Protein AF-V4C6J8-F1 (afdb_monomer_lite)

Structure (mmCIF, N/CA/C/O backbone):
data_AF-V4C6J8-F1
#
_entry.id   AF-V4C6J8-F1
#
loop_
_atom_site.group_PDB
_atom_site.id
_atom_site.type_symbol
_atom_site.label_atom_id
_atom_site.label_alt_id
_atom_site.label_comp_id
_atom_site.label_asym_id
_atom_site.label_entity_id
_atom_site.label_seq_id
_atom_site.pdbx_PDB_ins_code
_atom_site.Cartn_x
_atom_site.Cartn_y
_atom_site.Cartn_z
_atom_site.occupancy
_atom_site.B_iso_or_equiv
_atom_site.auth_seq_id
_atom_site.auth_comp_id
_atom_site.auth_asym_id
_atom_site.auth_atom_id
_atom_site.pdbx_PDB_model_num
ATOM 1 N N . MET A 1 1 ? 33.360 22.881 -10.472 1.00 34.34 1 MET A N 1
ATOM 2 C CA . MET A 1 1 ? 32.371 21.912 -10.991 1.00 34.34 1 MET A CA 1
ATOM 3 C C . MET A 1 1 ? 31.878 21.085 -9.820 1.00 34.34 1 MET A C 1
ATOM 5 O O . MET A 1 1 ? 32.558 20.163 -9.395 1.00 34.34 1 MET A O 1
ATOM 9 N N . THR A 1 2 ? 30.767 21.497 -9.218 1.00 28.94 2 THR A N 1
ATOM 10 C CA . THR A 1 2 ? 30.221 20.868 -8.012 1.00 28.94 2 THR A CA 1
ATOM 11 C C . THR A 1 2 ? 29.446 19.625 -8.435 1.00 28.94 2 THR A C 1
ATOM 13 O O . THR A 1 2 ? 28.388 19.730 -9.051 1.00 28.94 2 THR A O 1
ATOM 16 N N . SER A 1 3 ? 30.017 18.449 -8.175 1.00 27.30 3 SER A N 1
ATOM 17 C CA . SER A 1 3 ? 29.339 17.168 -8.360 1.00 27.30 3 SER A CA 1
ATOM 18 C C . SER A 1 3 ? 28.210 17.079 -7.336 1.00 27.30 3 SER A C 1
ATOM 20 O O . SER A 1 3 ? 28.456 16.948 -6.138 1.00 27.30 3 SER A O 1
ATOM 22 N N . VAL A 1 4 ? 26.968 17.230 -7.798 1.00 26.66 4 VAL A N 1
ATOM 23 C CA . VAL A 1 4 ? 25.776 16.993 -6.984 1.00 26.66 4 VAL A CA 1
ATOM 24 C C . VAL A 1 4 ? 25.698 15.487 -6.762 1.00 26.66 4 VAL A C 1
ATOM 26 O O . VAL A 1 4 ? 25.313 14.735 -7.659 1.00 26.66 4 VAL A O 1
ATOM 29 N N . MET A 1 5 ? 26.110 15.045 -5.573 1.00 26.39 5 MET A N 1
ATOM 30 C CA . MET A 1 5 ? 25.845 13.697 -5.084 1.00 26.39 5 MET A CA 1
ATOM 31 C C . MET A 1 5 ? 24.334 13.464 -5.138 1.00 26.39 5 MET A C 1
ATOM 33 O O . MET A 1 5 ? 23.575 14.000 -4.331 1.00 26.39 5 MET A O 1
ATOM 37 N N . LYS A 1 6 ? 23.888 12.677 -6.121 1.00 29.69 6 LYS A N 1
ATOM 38 C CA . LYS A 1 6 ? 22.551 12.090 -6.121 1.00 29.69 6 LYS A CA 1
ATOM 39 C C . LYS A 1 6 ? 22.517 11.100 -4.963 1.00 29.69 6 LYS A C 1
ATOM 41 O O . LYS A 1 6 ? 22.936 9.955 -5.107 1.00 29.69 6 LYS A O 1
ATOM 46 N N . ASN A 1 7 ? 22.071 11.569 -3.801 1.00 29.50 7 ASN A N 1
ATOM 47 C CA . ASN A 1 7 ? 21.662 10.702 -2.708 1.00 29.50 7 ASN A CA 1
ATOM 48 C C . ASN A 1 7 ? 20.470 9.883 -3.210 1.00 29.50 7 ASN A C 1
ATOM 50 O O . ASN A 1 7 ? 19.325 10.315 -3.104 1.00 29.50 7 ASN A O 1
ATOM 54 N N . ASN A 1 8 ? 20.749 8.715 -3.788 1.00 33.50 8 ASN A N 1
ATOM 55 C CA . ASN A 1 8 ? 19.755 7.683 -4.045 1.00 33.50 8 ASN A CA 1
ATOM 56 C C . ASN A 1 8 ? 19.319 7.128 -2.685 1.00 33.50 8 ASN A C 1
ATOM 58 O O . ASN A 1 8 ? 19.786 6.079 -2.246 1.00 33.50 8 ASN A O 1
ATOM 62 N N . LYS A 1 9 ? 18.471 7.880 -1.976 1.00 38.00 9 LYS A N 1
ATOM 63 C CA . LYS A 1 9 ? 17.745 7.359 -0.823 1.00 38.00 9 LYS A CA 1
ATOM 64 C C . LYS A 1 9 ? 16.874 6.218 -1.343 1.00 38.00 9 LYS A C 1
ATOM 66 O O . LYS A 1 9 ? 16.092 6.403 -2.270 1.00 38.00 9 LYS A O 1
ATOM 71 N N . HIS A 1 10 ? 17.096 5.021 -0.820 1.00 42.75 10 HIS A N 1
ATOM 72 C CA . HIS A 1 10 ? 16.286 3.860 -1.151 1.00 42.75 10 HIS A CA 1
ATOM 73 C C . HIS A 1 10 ? 14.959 3.982 -0.402 1.00 42.75 10 HIS A C 1
ATOM 75 O O . HIS A 1 10 ? 14.951 3.917 0.822 1.00 42.75 10 HIS A O 1
ATOM 81 N N . TYR A 1 11 ? 13.874 4.204 -1.138 1.00 50.81 11 TYR A N 1
ATOM 82 C CA . TYR A 1 11 ? 12.516 4.247 -0.604 1.00 50.81 11 TYR A CA 1
ATOM 83 C C . TYR A 1 11 ? 11.952 2.825 -0.556 1.00 50.81 11 TYR A C 1
ATOM 85 O O . TYR A 1 11 ? 12.142 2.069 -1.513 1.00 50.81 11 TYR A O 1
ATOM 93 N N . ASN A 1 12 ? 11.253 2.478 0.525 1.00 57.06 12 ASN A N 1
ATOM 94 C CA . ASN A 1 12 ? 10.357 1.327 0.500 1.00 57.06 12 ASN A CA 1
ATOM 95 C C . ASN A 1 12 ? 9.065 1.763 -0.202 1.00 57.06 12 ASN A C 1
ATOM 97 O O . ASN A 1 12 ? 8.467 2.771 0.188 1.00 57.06 12 ASN A O 1
ATOM 101 N N . SER A 1 13 ? 8.674 1.054 -1.264 1.00 64.06 13 SER A N 1
ATOM 102 C CA . SER A 1 13 ? 7.505 1.414 -2.075 1.00 64.06 13 SER A CA 1
ATOM 103 C C . SER A 1 13 ? 6.423 0.340 -2.017 1.00 64.06 13 SER A C 1
ATOM 105 O O . SER A 1 13 ? 6.672 -0.819 -2.331 1.00 64.06 13 SER A O 1
ATOM 107 N N . LEU A 1 14 ? 5.210 0.710 -1.621 1.00 74.94 14 LEU A N 1
ATOM 108 C CA . LEU A 1 14 ? 4.079 -0.213 -1.527 1.00 74.94 14 LEU A CA 1
ATOM 109 C C . LEU A 1 14 ? 3.022 0.167 -2.550 1.00 74.94 14 LEU A C 1
ATOM 111 O O . LEU A 1 14 ? 2.578 1.302 -2.548 1.00 74.94 14 LEU A O 1
ATOM 115 N N . THR A 1 15 ? 2.596 -0.759 -3.400 1.00 76.25 15 THR A N 1
ATOM 116 C CA . THR A 1 15 ? 1.565 -0.521 -4.416 1.00 76.25 15 THR A CA 1
ATOM 117 C C . THR A 1 15 ? 0.322 -1.324 -4.059 1.00 76.25 15 THR A C 1
ATOM 119 O O . THR A 1 15 ? 0.340 -2.543 -4.194 1.00 76.25 15 THR A O 1
ATOM 122 N N . ALA A 1 16 ? -0.740 -0.678 -3.581 1.00 76.69 16 ALA A N 1
ATOM 123 C CA . ALA A 1 16 ? -1.996 -1.362 -3.259 1.00 76.69 16 ALA A CA 1
ATOM 124 C C . ALA A 1 16 ? -2.904 -1.384 -4.491 1.00 76.69 16 ALA A C 1
ATOM 126 O O . ALA A 1 16 ? -3.222 -0.324 -5.019 1.00 76.69 16 ALA A O 1
ATOM 127 N N . VAL A 1 17 ? -3.307 -2.566 -4.949 1.00 76.81 17 VAL A N 1
ATOM 128 C CA . VAL A 1 17 ? -4.059 -2.767 -6.196 1.00 76.81 17 VAL A CA 1
ATOM 129 C C . VAL A 1 17 ? -5.098 -3.872 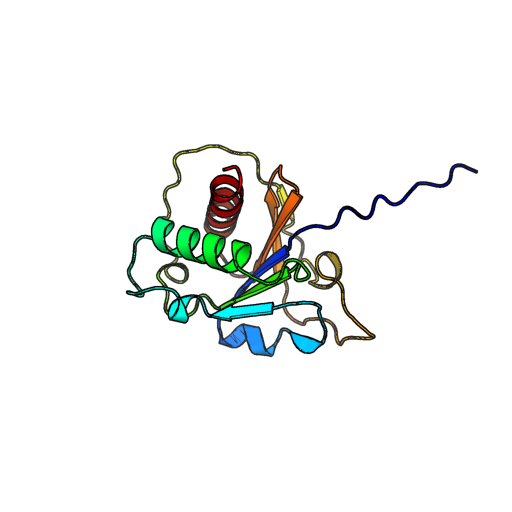-6.044 1.00 76.81 17 VAL A C 1
ATOM 131 O O . VAL A 1 17 ? -4.973 -4.744 -5.186 1.00 76.81 17 VAL A O 1
ATOM 134 N N . GLU A 1 18 ? -6.123 -3.848 -6.888 1.00 77.44 18 GLU A N 1
ATOM 135 C CA . GLU A 1 18 ? -7.060 -4.965 -7.021 1.00 77.44 18 GLU A CA 1
ATOM 136 C C . GLU A 1 18 ? -6.477 -6.052 -7.938 1.00 77.44 18 GLU A C 1
ATOM 138 O O . GLU A 1 18 ? -5.673 -5.761 -8.826 1.00 77.44 18 GLU A O 1
ATOM 143 N N . GLU A 1 19 ? -6.904 -7.306 -7.768 1.00 78.25 19 GLU A N 1
ATOM 144 C CA . GLU A 1 19 ? -6.412 -8.473 -8.519 1.00 78.25 19 GLU A CA 1
ATOM 145 C C . GLU A 1 19 ? -6.397 -8.254 -10.044 1.00 78.25 19 GLU A C 1
ATOM 147 O O . GLU A 1 19 ? -5.445 -8.632 -10.732 1.00 78.25 19 GLU A O 1
ATOM 152 N N . GLN A 1 20 ? -7.429 -7.594 -10.578 1.00 75.44 20 GLN A N 1
ATOM 153 C CA . GLN A 1 20 ? -7.561 -7.300 -12.008 1.00 75.44 20 GLN A CA 1
ATOM 154 C C . GLN A 1 20 ? -6.433 -6.407 -12.550 1.00 75.44 20 GLN A C 1
ATOM 156 O O . GLN A 1 20 ? -5.989 -6.596 -13.686 1.00 75.44 20 GLN A O 1
ATOM 161 N N . ASP A 1 21 ? -5.916 -5.501 -11.720 1.00 77.88 21 ASP A N 1
ATOM 162 C CA . ASP A 1 21 ? -4.869 -4.545 -12.079 1.00 77.88 21 ASP A CA 1
ATOM 163 C C . ASP A 1 21 ? -3.465 -5.133 -11.918 1.00 77.88 21 ASP A C 1
ATOM 165 O O . ASP A 1 21 ? -2.504 -4.651 -12.520 1.00 77.88 21 ASP A O 1
ATOM 169 N N . ILE A 1 22 ? -3.324 -6.227 -11.165 1.00 77.31 22 ILE A N 1
ATOM 170 C CA . ILE A 1 22 ? -2.029 -6.881 -10.938 1.00 77.31 22 ILE A CA 1
ATOM 171 C C . ILE A 1 22 ? -1.432 -7.394 -12.242 1.00 77.31 22 ILE A C 1
ATOM 173 O O . ILE A 1 22 ? -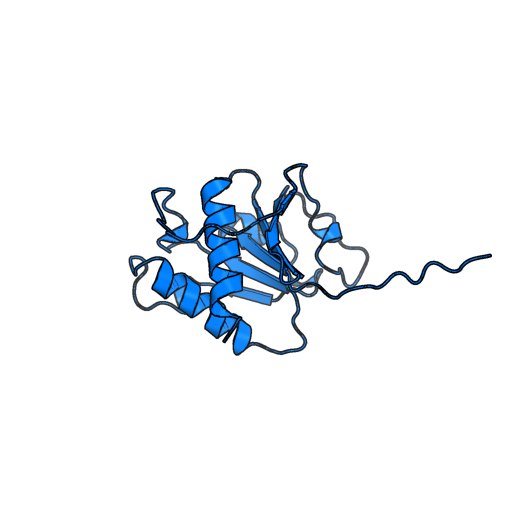0.226 -7.292 -12.444 1.00 77.31 22 ILE A O 1
ATOM 177 N N . ASN A 1 23 ? -2.264 -7.891 -13.157 1.00 76.56 23 ASN A N 1
ATOM 178 C CA . ASN A 1 23 ? -1.804 -8.383 -14.458 1.00 76.56 23 ASN A CA 1
ATOM 179 C C . ASN A 1 23 ? -1.234 -7.269 -15.352 1.00 76.56 23 ASN A C 1
ATOM 181 O O . ASN A 1 23 ? -0.505 -7.557 -16.302 1.00 76.56 23 ASN A O 1
ATOM 185 N N . LEU A 1 24 ? -1.549 -6.006 -15.051 1.00 76.38 24 LEU A N 1
ATOM 186 C CA . LEU A 1 24 ? -1.005 -4.836 -15.739 1.00 76.38 24 LEU A CA 1
ATOM 187 C C . LEU A 1 24 ? 0.356 -4.414 -15.164 1.00 76.38 24 LEU A C 1
ATOM 189 O O . LEU A 1 24 ? 1.093 -3.668 -15.811 1.00 76.38 24 LEU A O 1
ATOM 193 N N . ILE A 1 25 ? 0.719 -4.921 -13.981 1.00 77.38 25 ILE A N 1
ATOM 194 C CA . ILE A 1 25 ? 2.018 -4.711 -13.346 1.00 77.38 25 ILE A CA 1
ATOM 195 C C . ILE A 1 25 ? 2.899 -5.927 -13.624 1.00 77.38 25 ILE A C 1
ATOM 197 O O . ILE A 1 25 ? 2.659 -7.035 -13.149 1.00 77.38 25 ILE A O 1
ATOM 201 N N . ASN A 1 26 ? 3.987 -5.730 -14.363 1.00 75.69 26 ASN A N 1
ATOM 202 C CA . ASN A 1 26 ? 4.926 -6.813 -14.629 1.00 75.69 26 ASN A CA 1
ATOM 203 C C . ASN A 1 26 ? 5.833 -7.065 -13.410 1.00 75.69 26 ASN A C 1
ATOM 205 O O . ASN A 1 26 ? 6.964 -6.591 -13.354 1.00 75.69 26 ASN A O 1
ATOM 209 N N . ILE A 1 27 ? 5.342 -7.815 -12.422 1.00 77.75 27 ILE A N 1
ATOM 210 C CA . ILE A 1 27 ? 6.036 -8.032 -11.140 1.00 77.75 27 ILE A CA 1
ATOM 211 C C . ILE A 1 27 ? 7.451 -8.594 -11.321 1.00 77.75 27 ILE A C 1
ATOM 213 O O . ILE A 1 27 ? 8.334 -8.186 -10.592 1.00 77.75 27 ILE A O 1
ATOM 217 N N . GLY A 1 28 ? 7.715 -9.463 -12.304 1.00 70.19 28 GLY A N 1
ATOM 218 C CA . GLY A 1 28 ? 9.069 -10.000 -12.533 1.00 70.19 28 GLY A CA 1
ATOM 219 C C . GLY A 1 28 ? 10.048 -9.007 -13.180 1.00 70.19 28 GLY A C 1
ATOM 220 O O . GLY A 1 28 ? 11.260 -9.212 -13.168 1.00 70.19 28 GLY A O 1
ATOM 221 N N . SER A 1 29 ? 9.521 -7.937 -13.772 1.00 72.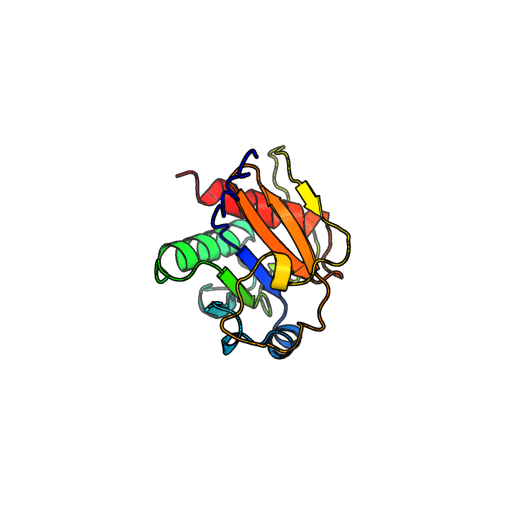88 29 SER A N 1
ATOM 222 C CA . SER A 1 29 ? 10.283 -6.882 -14.445 1.00 72.88 29 SER A CA 1
ATOM 223 C C . SER A 1 29 ? 10.734 -5.776 -13.491 1.00 72.88 29 SER A C 1
ATOM 225 O O . SER A 1 29 ? 11.800 -5.182 -13.670 1.00 72.88 29 SER A O 1
ATOM 227 N N . TYR A 1 30 ? 9.942 -5.520 -12.458 1.00 70.31 30 TYR A N 1
ATOM 228 C CA . TYR A 1 30 ? 10.282 -4.621 -11.364 1.00 70.31 30 TYR A CA 1
ATOM 229 C C . TYR A 1 30 ? 10.787 -5.471 -10.191 1.00 70.31 30 TYR A C 1
ATOM 231 O O . TYR A 1 30 ? 10.397 -6.618 -10.063 1.00 70.31 30 TYR A O 1
ATOM 239 N N . TYR A 1 31 ? 11.680 -4.983 -9.332 1.00 78.06 31 TYR A N 1
ATOM 240 C CA . TYR A 1 31 ? 12.100 -5.760 -8.149 1.00 78.06 31 TYR A CA 1
ATOM 241 C C . TYR A 1 31 ? 11.005 -5.743 -7.065 1.00 78.06 31 TYR A C 1
ATOM 243 O O . TYR A 1 31 ? 11.206 -5.201 -5.977 1.00 78.06 31 TYR A O 1
ATOM 251 N N . LEU A 1 32 ? 9.829 -6.269 -7.415 1.00 82.50 32 LEU A N 1
ATOM 252 C CA . LEU A 1 32 ? 8.603 -6.284 -6.631 1.00 82.50 32 LEU A CA 1
ATOM 253 C C . LEU A 1 32 ? 8.328 -7.688 -6.104 1.00 82.50 32 LEU A C 1
ATOM 255 O O . LEU A 1 32 ? 8.544 -8.673 -6.807 1.00 82.50 32 LEU A O 1
ATOM 259 N N . ASP A 1 33 ? 7.782 -7.755 -4.896 1.00 87.50 33 ASP A N 1
ATOM 260 C CA . ASP A 1 33 ? 7.155 -8.969 -4.377 1.00 87.50 33 ASP A CA 1
ATOM 261 C C . ASP A 1 33 ? 5.630 -8.810 -4.322 1.00 87.50 33 ASP A C 1
ATOM 263 O O . ASP A 1 33 ? 5.122 -7.697 -4.157 1.00 87.50 33 ASP A O 1
ATOM 267 N N . LYS A 1 34 ? 4.888 -9.909 -4.496 1.00 89.31 34 LYS A N 1
ATOM 268 C CA . LYS A 1 34 ? 3.418 -9.905 -4.482 1.00 89.31 34 LYS A CA 1
ATOM 269 C C . LYS A 1 34 ? 2.913 -10.384 -3.126 1.00 89.31 34 LYS A C 1
ATOM 271 O O . LYS A 1 34 ? 3.203 -11.504 -2.723 1.00 89.31 34 LYS A O 1
ATOM 276 N N . ILE A 1 35 ? 2.064 -9.589 -2.483 1.00 90.69 35 ILE A N 1
ATOM 277 C CA . ILE A 1 35 ? 1.338 -9.977 -1.271 1.00 90.69 35 ILE A CA 1
ATOM 278 C C . ILE A 1 35 ? -0.142 -10.102 -1.615 1.00 90.69 35 ILE A C 1
ATOM 280 O O . ILE A 1 35 ? -0.756 -9.128 -2.041 1.00 90.69 35 ILE A O 1
ATOM 284 N N . VAL A 1 36 ? -0.725 -11.282 -1.402 1.00 91.25 36 VAL A N 1
ATOM 285 C CA . VAL A 1 36 ? -2.181 -11.472 -1.460 1.00 91.25 36 VAL A CA 1
ATOM 286 C C . VAL A 1 36 ? -2.733 -11.326 -0.053 1.00 91.25 36 VAL A C 1
ATOM 288 O O . VAL A 1 36 ? -2.653 -12.249 0.751 1.00 91.25 36 VAL A O 1
ATOM 291 N N . LEU A 1 37 ? -3.257 -10.145 0.286 1.00 88.62 37 LEU A N 1
ATOM 292 C CA . LEU A 1 37 ? -3.559 -9.815 1.682 1.00 88.62 37 LEU A CA 1
ATOM 293 C C . LEU A 1 37 ? -4.631 -10.729 2.290 1.00 88.62 37 LEU A C 1
ATOM 295 O O . LEU A 1 37 ? -4.560 -11.067 3.472 1.00 88.62 37 LEU A O 1
ATOM 299 N N . LYS A 1 38 ? -5.578 -11.181 1.464 1.00 91.75 38 LYS A N 1
ATOM 300 C CA . LYS A 1 38 ? -6.623 -12.133 1.847 1.00 91.75 38 LYS A CA 1
ATOM 301 C C . LYS A 1 38 ? -6.066 -13.449 2.406 1.00 91.75 38 LYS A C 1
ATOM 303 O O . LYS A 1 38 ? -6.672 -14.015 3.309 1.00 91.75 38 LYS A O 1
ATOM 308 N N . ASP A 1 39 ? -4.905 -13.899 1.935 1.00 93.50 39 ASP A N 1
ATOM 309 C CA . ASP A 1 39 ? -4.289 -15.160 2.373 1.00 93.50 39 ASP A CA 1
ATOM 310 C C . ASP A 1 39 ? -3.642 -15.051 3.767 1.00 93.50 39 ASP A C 1
ATOM 312 O O . ASP A 1 39 ? -3.252 -16.055 4.366 1.00 93.50 39 ASP A O 1
ATOM 316 N N . HIS A 1 40 ? -3.529 -13.831 4.302 1.00 91.94 40 HIS A N 1
ATOM 317 C CA . HIS A 1 40 ? -2.878 -13.549 5.581 1.00 91.94 40 HIS A CA 1
ATOM 318 C C . HIS A 1 40 ? -3.846 -13.137 6.697 1.00 91.94 40 HIS A C 1
ATOM 320 O O . HIS A 1 40 ? -3.428 -13.048 7.856 1.00 91.94 40 HIS A O 1
ATOM 326 N N . ILE A 1 41 ? -5.118 -12.905 6.375 1.00 91.56 41 ILE A N 1
ATOM 327 C CA . ILE A 1 41 ? -6.175 -12.535 7.326 1.00 91.56 41 ILE A CA 1
ATOM 328 C C . ILE A 1 41 ? -7.114 -13.724 7.565 1.00 91.56 41 ILE A C 1
ATOM 330 O O . ILE A 1 41 ? -7.248 -14.596 6.711 1.00 91.56 41 ILE A O 1
ATOM 334 N N . GLN A 1 42 ? -7.740 -13.800 8.743 1.00 88.81 42 GLN A N 1
ATOM 335 C CA . GLN A 1 42 ? -8.636 -14.918 9.073 1.00 88.81 42 GLN A CA 1
ATOM 336 C C . GLN A 1 42 ? -10.050 -14.672 8.549 1.00 88.81 42 GLN A C 1
ATOM 338 O O . GLN A 1 42 ? -10.729 -15.612 8.139 1.00 88.81 42 GLN A O 1
ATOM 343 N N . ASP A 1 43 ? -10.478 -13.412 8.564 1.00 88.50 43 ASP A N 1
ATOM 344 C CA . ASP A 1 43 ? -11.771 -12.969 8.060 1.00 88.50 43 ASP A CA 1
ATOM 345 C C . ASP A 1 43 ? -11.598 -11.711 7.185 1.00 88.50 43 ASP A C 1
ATOM 347 O O . ASP A 1 43 ? -10.874 -10.774 7.523 1.00 88.50 43 ASP A O 1
ATOM 351 N N . ALA A 1 44 ? -12.263 -11.703 6.028 1.00 85.81 44 ALA A N 1
ATOM 352 C CA . ALA A 1 44 ? -12.266 -10.594 5.076 1.00 85.81 44 ALA A CA 1
ATOM 353 C C . ALA A 1 44 ? -12.873 -9.309 5.662 1.00 85.81 44 ALA A C 1
ATOM 355 O O . ALA A 1 44 ? -12.555 -8.215 5.196 1.00 85.81 44 ALA A O 1
ATOM 356 N N . GLN A 1 45 ? -13.730 -9.456 6.675 1.00 84.50 45 GLN A N 1
ATOM 357 C CA . GLN A 1 45 ? -14.448 -8.379 7.355 1.00 84.50 45 GLN A CA 1
ATOM 358 C C . GLN A 1 45 ? -13.800 -7.995 8.698 1.00 84.50 45 GLN A C 1
ATOM 360 O O . GLN A 1 45 ? -14.418 -7.337 9.537 1.00 84.50 45 GLN 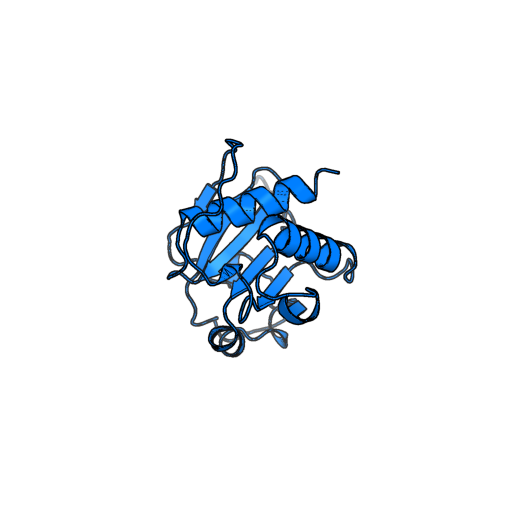A O 1
ATOM 365 N N . GLU A 1 46 ? -12.544 -8.397 8.930 1.00 86.44 46 GLU A N 1
ATOM 366 C CA . GLU A 1 46 ? -11.780 -7.921 10.083 1.00 86.44 46 GLU A CA 1
ATOM 367 C C . GLU A 1 46 ? -11.670 -6.387 10.100 1.00 86.44 46 GLU A C 1
ATOM 369 O O . GLU A 1 46 ? -11.641 -5.752 9.042 1.00 86.44 46 GLU A O 1
ATOM 374 N N . PRO A 1 47 ? -11.536 -5.761 11.286 1.00 86.69 47 PRO A N 1
ATOM 375 C CA . PRO A 1 47 ? -11.299 -4.326 11.373 1.00 86.69 47 PRO A CA 1
ATOM 376 C C . PRO A 1 47 ? -10.089 -3.912 10.532 1.00 86.69 47 PRO A C 1
ATOM 378 O O . PRO A 1 47 ? -9.033 -4.543 10.615 1.00 86.69 47 PRO A O 1
ATOM 381 N N . VAL A 1 48 ? -10.218 -2.815 9.781 1.00 84.44 48 VAL A N 1
ATOM 382 C CA . VAL A 1 48 ? -9.176 -2.319 8.864 1.00 84.44 48 VAL A CA 1
ATOM 383 C C . VAL A 1 48 ? -7.813 -2.188 9.551 1.00 84.44 48 VAL A C 1
ATOM 385 O O . VAL A 1 48 ? -6.796 -2.595 8.997 1.00 84.44 48 VAL A O 1
ATOM 388 N N . GLU A 1 49 ? -7.781 -1.718 10.798 1.00 84.06 49 GLU A N 1
ATOM 389 C CA . GLU A 1 49 ? -6.552 -1.653 11.599 1.00 84.06 49 GLU A CA 1
ATOM 390 C C . GLU A 1 49 ? -5.850 -3.007 11.752 1.00 84.06 49 GLU A C 1
ATOM 392 O O . GLU A 1 49 ? -4.624 -3.094 11.701 1.00 84.06 49 GLU A O 1
ATOM 397 N N . LYS A 1 50 ? -6.617 -4.079 11.965 1.00 87.00 50 LYS A N 1
ATOM 398 C CA . LYS A 1 50 ? -6.086 -5.433 12.143 1.00 87.00 50 LYS A CA 1
ATOM 399 C C . LYS A 1 50 ? -5.562 -5.989 10.819 1.00 87.00 50 LYS A C 1
ATOM 401 O O . LYS A 1 50 ? -4.499 -6.616 10.800 1.00 87.00 50 LYS A O 1
ATOM 406 N N . VAL A 1 51 ? -6.254 -5.688 9.721 1.00 89.19 51 VAL A N 1
ATOM 407 C CA . VAL A 1 51 ? -5.831 -6.031 8.357 1.00 89.19 51 VAL A CA 1
ATOM 408 C C . VAL A 1 51 ? -4.524 -5.317 8.000 1.00 89.19 51 VAL A C 1
ATOM 410 O O . VAL A 1 51 ? -3.557 -5.959 7.595 1.00 89.19 51 VAL A O 1
ATOM 413 N N . LEU A 1 52 ? -4.431 -4.008 8.243 1.00 87.38 52 LEU A N 1
ATOM 414 C CA . LEU A 1 52 ? -3.222 -3.231 7.966 1.00 87.38 52 LEU A CA 1
ATOM 415 C C . LEU A 1 52 ? -2.048 -3.601 8.891 1.00 87.38 52 LEU A C 1
ATOM 417 O O . LEU A 1 52 ? -0.908 -3.656 8.433 1.00 87.38 52 LEU A O 1
ATOM 421 N N . LYS A 1 53 ? -2.294 -3.939 10.167 1.00 88.31 53 LYS A N 1
ATOM 422 C CA . LYS A 1 53 ? -1.253 -4.492 11.062 1.00 88.31 53 LYS A CA 1
ATOM 423 C C . LYS A 1 53 ? -0.716 -5.819 10.549 1.00 88.31 53 LYS A C 1
ATOM 425 O O . LYS A 1 53 ? 0.484 -6.074 10.613 1.00 88.31 53 LYS A O 1
ATOM 430 N N . THR A 1 54 ? -1.607 -6.662 10.035 1.00 90.94 54 THR A N 1
ATOM 431 C CA . THR A 1 54 ? -1.223 -7.924 9.403 1.00 90.94 54 THR A CA 1
ATOM 432 C C . THR A 1 54 ? -0.344 -7.667 8.185 1.00 90.94 54 THR A C 1
ATOM 434 O O . THR A 1 54 ? 0.712 -8.285 8.081 1.00 90.94 54 THR A O 1
ATOM 437 N N . LEU A 1 55 ? -0.717 -6.712 7.327 1.00 89.75 55 LEU A N 1
ATOM 438 C CA . LEU A 1 55 ? 0.093 -6.307 6.178 1.00 89.75 55 LEU A CA 1
ATOM 439 C C . LEU A 1 55 ? 1.487 -5.814 6.595 1.00 89.75 55 LEU A C 1
ATOM 441 O O . LEU A 1 55 ? 2.479 -6.274 6.033 1.00 89.75 55 LEU A O 1
ATOM 445 N N . CYS A 1 56 ? 1.577 -4.932 7.598 1.00 87.31 56 CYS A N 1
ATOM 446 C CA . CYS A 1 56 ? 2.863 -4.457 8.123 1.00 87.31 56 CYS A CA 1
ATOM 447 C C . CYS A 1 56 ? 3.741 -5.633 8.552 1.00 87.31 56 CYS A C 1
ATOM 449 O O . CYS A 1 56 ? 4.846 -5.788 8.044 1.00 87.31 56 CYS A O 1
ATOM 451 N N . ARG A 1 57 ? 3.191 -6.532 9.377 1.00 89.56 57 ARG A N 1
ATOM 452 C CA . ARG A 1 57 ? 3.902 -7.718 9.861 1.00 89.56 57 ARG A CA 1
ATOM 453 C C . ARG A 1 57 ? 4.384 -8.623 8.727 1.00 89.56 57 ARG A C 1
ATOM 455 O O . ARG A 1 57 ? 5.487 -9.149 8.817 1.00 89.56 57 ARG A O 1
ATOM 462 N N . VAL A 1 58 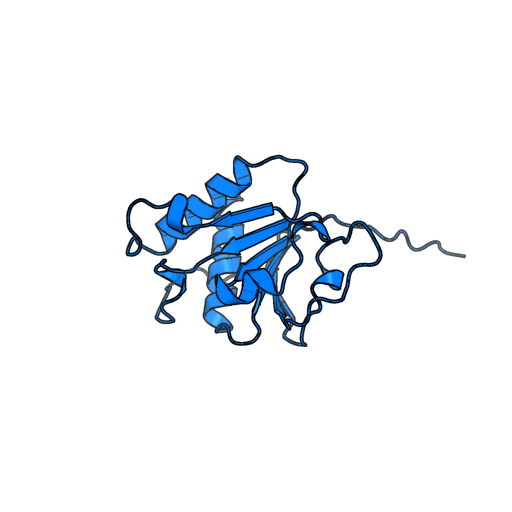? 3.571 -8.835 7.689 1.00 90.31 58 VAL A N 1
ATOM 463 C CA . VAL A 1 58 ? 3.963 -9.646 6.523 1.00 90.31 58 VAL A CA 1
ATOM 464 C C . VAL A 1 58 ? 5.165 -9.020 5.820 1.00 90.31 58 VAL A C 1
ATOM 466 O O . VAL A 1 58 ? 6.111 -9.731 5.495 1.00 90.31 58 VAL A O 1
ATOM 469 N N . ILE A 1 59 ? 5.166 -7.698 5.638 1.00 87.38 59 ILE A N 1
ATOM 470 C CA . ILE A 1 59 ? 6.291 -6.999 5.011 1.00 87.38 59 ILE A CA 1
ATOM 471 C C . ILE A 1 59 ? 7.535 -7.048 5.904 1.00 87.38 59 ILE A C 1
ATOM 473 O O . ILE A 1 59 ? 8.619 -7.341 5.409 1.00 87.38 59 ILE A O 1
ATOM 477 N N . ASP A 1 60 ? 7.397 -6.845 7.212 1.00 85.88 60 ASP A N 1
ATOM 478 C CA . ASP A 1 60 ? 8.535 -6.867 8.141 1.00 85.88 60 ASP A CA 1
ATOM 479 C C . ASP A 1 60 ? 9.174 -8.263 8.260 1.00 85.88 60 ASP A C 1
ATOM 481 O O . ASP A 1 60 ? 10.364 -8.390 8.542 1.00 85.88 60 ASP A O 1
ATOM 485 N N . GLN A 1 61 ? 8.393 -9.322 8.028 1.00 86.81 61 GLN A N 1
ATOM 486 C CA . GLN A 1 61 ? 8.857 -10.715 8.014 1.00 86.81 61 GLN A CA 1
ATOM 487 C C . GLN A 1 61 ? 9.349 -11.187 6.641 1.00 86.81 61 GLN A C 1
ATOM 489 O O . GLN A 1 61 ? 9.856 -12.306 6.521 1.00 86.81 61 GLN A O 1
ATOM 494 N N . SER A 1 62 ? 9.180 -10.370 5.603 1.00 86.62 62 SER A N 1
ATOM 495 C CA . SER A 1 62 ? 9.594 -10.713 4.246 1.00 86.62 62 SER A CA 1
ATOM 496 C C . SER A 1 62 ? 11.111 -10.567 4.054 1.00 86.62 62 SER A C 1
ATOM 498 O O . SER A 1 62 ? 11.860 -10.198 4.962 1.00 86.62 62 SER A O 1
ATOM 500 N N . ASN A 1 63 ? 11.604 -10.919 2.865 1.00 80.44 63 ASN A N 1
ATOM 501 C CA . ASN A 1 63 ? 13.033 -10.881 2.578 1.00 80.44 63 ASN A CA 1
ATOM 502 C C . ASN A 1 63 ? 13.568 -9.426 2.607 1.00 80.44 63 ASN A C 1
ATOM 504 O O . ASN A 1 63 ? 13.129 -8.620 1.787 1.00 80.44 63 ASN A O 1
ATOM 508 N N . PRO A 1 64 ? 14.586 -9.095 3.434 1.00 79.56 64 PRO A N 1
ATOM 509 C CA . PRO A 1 64 ? 15.142 -7.740 3.540 1.00 79.56 64 PRO A CA 1
ATOM 510 C C . PRO A 1 64 ? 15.710 -7.160 2.236 1.00 79.56 64 PRO A C 1
ATOM 512 O O . PRO A 1 64 ? 15.944 -5.955 2.141 1.00 79.56 64 PRO A O 1
ATOM 515 N N . SER A 1 65 ? 15.989 -7.998 1.229 1.00 77.75 65 SER A N 1
ATOM 516 C CA . SER A 1 65 ? 16.417 -7.522 -0.091 1.00 77.75 65 SER A CA 1
ATOM 517 C C . SER A 1 65 ? 15.274 -6.932 -0.922 1.00 77.75 65 SER A C 1
ATOM 519 O O . SER A 1 65 ? 15.547 -6.226 -1.895 1.00 77.75 65 SER A O 1
ATOM 521 N N . ILE A 1 66 ? 14.018 -7.228 -0.575 1.00 80.12 66 ILE A N 1
ATOM 522 C CA . ILE A 1 66 ? 12.831 -6.698 -1.243 1.00 80.12 66 ILE A CA 1
ATOM 523 C C . ILE A 1 66 ? 12.524 -5.313 -0.680 1.00 80.12 66 ILE A C 1
ATOM 525 O O . ILE A 1 66 ? 12.334 -5.121 0.518 1.00 80.12 66 ILE A O 1
ATOM 529 N N . LYS A 1 67 ? 12.480 -4.329 -1.577 1.00 79.25 67 LYS A N 1
ATOM 530 C CA . LYS A 1 67 ? 12.236 -2.921 -1.232 1.00 79.25 67 LYS A CA 1
ATOM 531 C C . LYS A 1 67 ? 10.893 -2.415 -1.730 1.00 79.25 67 LYS A C 1
ATOM 533 O O . LYS A 1 67 ? 10.530 -1.277 -1.449 1.00 79.25 67 LYS A O 1
ATOM 538 N N . ALA A 1 68 ? 10.168 -3.218 -2.501 1.00 84.12 68 ALA A N 1
ATOM 539 C CA . ALA A 1 68 ? 8.883 -2.805 -3.012 1.00 84.12 68 ALA A CA 1
ATOM 540 C C . ALA A 1 68 ? 7.909 -3.977 -3.148 1.00 84.12 68 ALA A C 1
ATOM 542 O O . ALA A 1 68 ? 8.306 -5.095 -3.472 1.00 84.12 68 ALA A O 1
ATOM 543 N N . TYR A 1 69 ? 6.635 -3.698 -2.884 1.00 87.19 69 TYR A N 1
ATOM 544 C CA . TYR A 1 69 ? 5.578 -4.702 -2.787 1.00 87.19 69 TYR A CA 1
ATOM 545 C C . TYR A 1 69 ? 4.380 -4.287 -3.629 1.00 87.19 69 TYR A C 1
ATOM 547 O O . TYR A 1 69 ? 4.017 -3.112 -3.659 1.00 87.19 69 TYR A O 1
ATOM 555 N N . VAL A 1 70 ? 3.743 -5.257 -4.274 1.00 87.75 70 VAL A N 1
ATOM 556 C CA . VAL A 1 70 ? 2.409 -5.130 -4.862 1.00 87.75 70 VAL A CA 1
ATOM 557 C C . VAL A 1 70 ? 1.452 -5.898 -3.967 1.00 87.75 70 VAL A C 1
ATOM 559 O O . VAL A 1 70 ? 1.621 -7.098 -3.765 1.00 87.75 70 VAL A O 1
ATOM 562 N N . VAL A 1 71 ? 0.469 -5.206 -3.410 1.00 88.00 71 VAL A N 1
ATOM 563 C CA . VAL A 1 71 ? -0.483 -5.762 -2.456 1.00 88.00 71 VAL A CA 1
ATOM 564 C C . VAL A 1 71 ? -1.829 -5.897 -3.142 1.00 88.00 71 VAL A C 1
ATOM 566 O O . VAL A 1 71 ? -2.448 -4.894 -3.484 1.00 88.00 71 VAL A O 1
ATOM 569 N N . ASP A 1 72 ? -2.266 -7.137 -3.317 1.00 88.38 72 ASP A N 1
ATOM 570 C CA . ASP A 1 72 ? -3.624 -7.474 -3.715 1.00 88.38 72 ASP A CA 1
ATOM 571 C C . ASP A 1 72 ? -4.557 -7.292 -2.517 1.00 88.38 72 ASP A C 1
ATOM 573 O O . ASP A 1 72 ? -4.436 -8.000 -1.507 1.00 88.38 72 ASP A O 1
ATOM 577 N N . VAL A 1 73 ? -5.465 -6.324 -2.615 1.00 86.81 73 VAL A N 1
ATOM 578 C CA . VAL A 1 73 ? -6.457 -6.039 -1.569 1.00 86.81 73 VAL A CA 1
ATOM 579 C C . VAL A 1 73 ? -7.823 -6.664 -1.859 1.00 86.81 73 VAL A C 1
ATOM 581 O O . VAL A 1 73 ? -8.745 -6.502 -1.054 1.00 86.81 73 VAL A O 1
ATOM 584 N N . THR A 1 74 ? -7.978 -7.389 -2.971 1.00 86.69 74 THR A N 1
ATOM 585 C CA . THR A 1 74 ? -9.259 -7.971 -3.377 1.00 86.69 74 THR A CA 1
ATOM 586 C C . THR A 1 74 ? -9.787 -8.949 -2.327 1.00 86.69 74 THR A C 1
ATOM 588 O O . THR A 1 74 ? -9.084 -9.814 -1.804 1.00 86.69 74 THR A O 1
ATOM 591 N N . GLY A 1 75 ? -11.077 -8.815 -2.007 1.00 85.25 75 GLY A N 1
ATOM 592 C CA . GLY A 1 75 ? -11.731 -9.649 -1.000 1.00 85.25 75 GLY A CA 1
ATOM 593 C C . GLY A 1 75 ? -11.334 -9.316 0.440 1.00 85.25 75 GLY A C 1
ATOM 594 O O . GLY A 1 75 ? -11.435 -10.190 1.296 1.00 85.25 75 GLY A O 1
ATOM 595 N N . THR A 1 76 ? -10.895 -8.083 0.698 1.00 87.75 76 THR A N 1
ATOM 596 C CA . THR A 1 76 ? -10.685 -7.533 2.045 1.00 87.75 76 THR A CA 1
ATOM 597 C C . THR A 1 76 ? -11.579 -6.311 2.269 1.00 87.75 76 THR A C 1
ATOM 599 O O . THR A 1 76 ? -12.041 -5.684 1.313 1.00 87.75 76 THR A O 1
ATOM 602 N N . CYS A 1 77 ? -11.767 -5.918 3.528 1.00 85.25 77 CYS A N 1
ATOM 603 C CA . CYS A 1 77 ? -12.482 -4.697 3.905 1.00 85.25 77 CYS A CA 1
ATOM 604 C C . CYS A 1 77 ? -11.843 -3.395 3.376 1.00 85.25 77 CYS A C 1
ATOM 606 O O . CYS A 1 77 ? -12.463 -2.342 3.455 1.00 85.25 77 CYS A O 1
ATOM 608 N N . LEU A 1 78 ? -10.630 -3.443 2.804 1.00 81.12 78 LEU A N 1
ATOM 609 C CA . LEU A 1 78 ? -9.964 -2.275 2.212 1.00 81.12 78 LEU A CA 1
ATOM 610 C C . LEU A 1 78 ? -10.569 -1.839 0.867 1.00 81.12 78 LEU A C 1
ATOM 612 O O . LEU A 1 78 ? -10.296 -0.728 0.415 1.00 81.12 78 LEU A O 1
ATOM 616 N N . VAL A 1 79 ? -11.365 -2.702 0.226 1.00 74.88 79 VAL A N 1
ATOM 617 C CA . VAL A 1 79 ? -12.065 -2.396 -1.037 1.00 74.88 79 VAL A CA 1
ATOM 618 C C . VAL A 1 79 ? -13.321 -1.554 -0.780 1.00 74.88 79 VAL A C 1
ATOM 620 O O . VAL A 1 79 ? -13.760 -0.784 -1.639 1.00 74.88 79 VAL A O 1
ATOM 623 N N . GLU A 1 80 ? -13.903 -1.670 0.415 1.00 66.25 80 GLU A N 1
ATOM 624 C CA . GLU A 1 80 ? -15.097 -0.927 0.802 1.00 66.25 80 GLU A CA 1
ATOM 625 C C . GLU A 1 80 ? -14.708 0.517 1.162 1.00 66.25 80 GLU A C 1
ATOM 627 O O . GLU A 1 80 ? -13.925 0.785 2.072 1.00 66.25 80 GLU A O 1
ATOM 632 N N . LYS A 1 81 ? -15.224 1.473 0.381 1.00 59.44 81 LYS A N 1
ATOM 633 C CA . LYS A 1 81 ? -14.752 2.870 0.298 1.00 59.44 81 LYS A CA 1
ATOM 634 C C . LYS A 1 81 ? -15.089 3.738 1.517 1.00 59.44 81 LYS A C 1
ATOM 636 O O . LYS A 1 81 ? -14.829 4.943 1.490 1.00 59.44 81 LYS A O 1
ATOM 641 N N . ASP A 1 82 ? -15.631 3.151 2.577 1.00 54.00 82 ASP A N 1
ATOM 642 C CA . ASP A 1 82 ? -16.352 3.888 3.601 1.00 54.00 82 ASP A CA 1
ATOM 643 C C . ASP A 1 82 ? -15.666 3.807 4.973 1.00 54.00 82 ASP A C 1
ATOM 645 O O . ASP A 1 82 ? -15.715 2.819 5.695 1.00 54.00 82 ASP A O 1
ATOM 649 N N . ASN A 1 83 ? -15.074 4.947 5.339 1.00 54.91 83 ASN A N 1
ATOM 650 C CA . ASN A 1 83 ? -14.790 5.385 6.707 1.00 54.91 83 ASN A CA 1
ATOM 651 C C . ASN A 1 83 ? -13.828 4.535 7.541 1.00 54.91 83 ASN A C 1
ATOM 653 O O . ASN A 1 83 ? -14.150 4.079 8.634 1.00 54.91 83 ASN A O 1
ATOM 657 N N . ILE A 1 84 ? -12.567 4.492 7.117 1.00 63.81 84 ILE A N 1
ATOM 658 C CA . ILE A 1 84 ? -11.482 4.353 8.091 1.00 63.81 84 ILE A CA 1
ATOM 659 C C . ILE A 1 84 ? -11.388 5.669 8.874 1.00 63.81 84 ILE A C 1
ATOM 661 O O . ILE A 1 84 ? -11.185 6.713 8.255 1.00 63.81 84 ILE A O 1
ATOM 665 N N . ASP A 1 85 ? -11.538 5.669 10.194 1.00 60.78 85 ASP A N 1
ATOM 666 C CA . ASP A 1 85 ? -11.344 6.874 11.008 1.00 60.78 85 ASP A CA 1
ATOM 667 C C . ASP A 1 85 ? -10.042 6.759 11.802 1.00 60.78 85 ASP A C 1
ATOM 669 O O . ASP A 1 85 ? -9.932 5.968 12.735 1.00 60.78 85 ASP A O 1
ATOM 673 N N . PHE A 1 86 ? -9.033 7.533 11.401 1.00 63.62 86 PHE A N 1
ATOM 674 C CA . PHE A 1 86 ? -7.778 7.645 12.135 1.00 63.62 86 PHE A CA 1
ATOM 675 C C . PHE A 1 86 ? -7.716 9.030 12.766 1.00 63.62 86 PHE A C 1
ATOM 677 O O . PHE A 1 86 ? -7.598 10.043 12.079 1.00 63.62 86 PHE A O 1
ATOM 684 N N . ALA A 1 87 ? -7.775 9.073 14.096 1.00 51.56 87 ALA A N 1
ATOM 685 C CA . ALA A 1 87 ? -7.871 10.312 14.867 1.00 51.56 87 ALA A CA 1
ATOM 686 C C . ALA A 1 87 ? -6.597 11.188 14.832 1.00 51.56 87 ALA A C 1
ATOM 688 O O . ALA A 1 87 ? -6.584 12.288 15.393 1.00 51.56 87 ALA A O 1
ATOM 689 N N . LYS A 1 88 ? -5.507 10.731 14.202 1.00 58.53 88 LYS A N 1
ATOM 690 C CA . LYS A 1 88 ? -4.191 11.363 14.313 1.00 58.53 88 LYS A CA 1
ATOM 691 C C . LYS A 1 88 ? -3.831 12.160 13.059 1.00 58.53 88 LYS A C 1
ATOM 693 O O . LYS A 1 88 ? -3.757 11.644 11.949 1.00 58.53 88 LYS A O 1
ATOM 698 N N . LYS A 1 89 ? -3.608 13.462 13.253 1.00 55.03 89 LYS A N 1
ATOM 699 C CA . LYS A 1 89 ? -3.166 14.382 12.199 1.00 55.03 89 LYS A CA 1
ATOM 700 C C . LYS A 1 89 ? -1.670 14.193 11.966 1.00 55.03 89 LYS A C 1
ATOM 702 O O . LYS A 1 89 ? -0.881 14.440 12.872 1.00 55.03 89 LYS A O 1
ATOM 707 N N . SER A 1 90 ? -1.290 13.817 10.752 1.00 63.00 90 SER A N 1
ATOM 708 C CA . SER A 1 90 ? 0.103 13.776 10.307 1.00 63.00 90 SER A CA 1
ATOM 709 C C . SER A 1 90 ? 0.209 14.312 8.875 1.00 63.00 90 SER A C 1
ATOM 711 O O . SER A 1 90 ? -0.781 14.357 8.138 1.00 63.00 90 SER A O 1
ATOM 713 N N . ILE A 1 91 ? 1.390 14.818 8.516 1.00 66.44 91 ILE A N 1
ATOM 714 C CA . ILE A 1 91 ? 1.645 15.446 7.218 1.00 66.44 91 ILE A CA 1
ATOM 715 C C . ILE A 1 91 ? 1.927 14.344 6.198 1.00 66.44 91 ILE A C 1
ATOM 717 O O . ILE A 1 91 ? 2.884 13.588 6.334 1.00 66.44 91 ILE A O 1
ATOM 721 N N . VAL A 1 92 ? 1.108 14.297 5.151 1.00 70.19 92 VAL A N 1
ATOM 722 C CA . VAL A 1 92 ? 1.297 13.436 3.980 1.00 70.19 92 VAL A CA 1
ATOM 723 C C . VAL A 1 92 ? 1.504 14.294 2.748 1.00 70.19 92 VAL A C 1
ATOM 725 O O . VAL A 1 92 ? 0.784 15.273 2.531 1.00 70.19 92 VAL A O 1
ATOM 728 N N . PHE A 1 93 ? 2.468 13.910 1.923 1.00 73.88 93 PHE A N 1
ATOM 729 C CA . PHE A 1 93 ? 2.680 14.516 0.616 1.00 73.88 93 PHE A CA 1
ATOM 730 C C . PHE A 1 93 ? 1.968 13.661 -0.419 1.00 73.88 93 PHE A C 1
ATOM 732 O O . PHE A 1 93 ? 2.205 12.459 -0.483 1.00 73.88 93 PHE A O 1
ATOM 739 N N . VAL A 1 94 ? 1.087 14.267 -1.212 1.00 74.81 94 VAL A N 1
ATOM 740 C CA . VAL A 1 94 ? 0.401 13.559 -2.295 1.00 74.81 94 VAL A CA 1
ATOM 741 C C . VAL A 1 94 ? 0.875 14.107 -3.627 1.00 74.81 94 VAL A C 1
ATOM 743 O O . VAL A 1 94 ? 0.699 15.292 -3.905 1.00 74.81 94 VAL A O 1
ATOM 746 N N . ASP A 1 95 ? 1.456 13.231 -4.437 1.00 74.75 95 ASP A N 1
ATOM 747 C CA . ASP A 1 95 ? 1.715 13.468 -5.850 1.00 74.75 95 ASP A CA 1
ATOM 748 C C . ASP A 1 95 ? 0.520 12.918 -6.639 1.00 74.75 95 ASP A C 1
ATOM 750 O O . ASP A 1 95 ? 0.317 11.704 -6.736 1.00 74.75 95 ASP A O 1
ATOM 754 N N . ASN A 1 96 ? -0.332 13.832 -7.104 1.00 65.25 96 ASN A N 1
ATOM 755 C CA . ASN A 1 96 ? -1.584 13.516 -7.795 1.00 65.25 96 ASN A CA 1
ATOM 756 C C . ASN A 1 96 ? -1.412 13.515 -9.327 1.00 65.25 96 ASN A C 1
ATOM 758 O O . ASN A 1 96 ? -2.370 13.240 -10.049 1.00 65.25 96 ASN A O 1
ATOM 762 N N . ASP A 1 97 ? -0.211 13.834 -9.821 1.00 61.31 97 ASP A N 1
ATOM 763 C CA . ASP A 1 97 ? 0.106 13.875 -11.245 1.00 61.31 97 ASP A CA 1
ATOM 764 C C . ASP A 1 97 ? 0.505 12.475 -11.717 1.00 61.31 97 ASP A C 1
ATOM 766 O O . ASP A 1 97 ? 1.683 12.136 -11.643 1.00 61.31 97 ASP A O 1
ATOM 770 N N . ASN A 1 98 ? -0.477 11.673 -12.172 1.00 62.84 98 ASN A N 1
ATOM 771 C CA . ASN A 1 98 ? -0.333 10.377 -12.871 1.00 62.84 98 ASN A CA 1
ATOM 772 C C . ASN A 1 98 ? 1.073 9.769 -12.762 1.00 62.84 98 ASN A C 1
ATOM 774 O O . ASN A 1 98 ? 1.849 9.738 -13.722 1.00 62.84 98 ASN A O 1
ATOM 778 N N . ALA A 1 99 ? 1.416 9.353 -11.547 1.00 66.25 99 ALA A N 1
ATOM 779 C CA . ALA A 1 99 ? 2.742 8.892 -11.221 1.00 66.25 99 ALA A CA 1
ATOM 780 C C . ALA A 1 99 ? 3.013 7.602 -11.99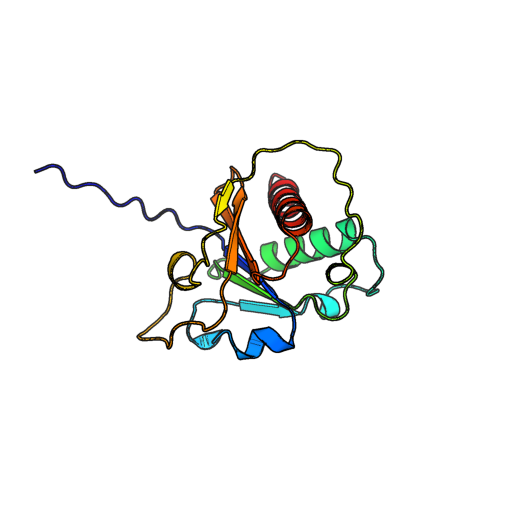6 1.00 66.25 99 ALA A C 1
ATOM 782 O O . ALA A 1 99 ? 2.257 6.634 -11.912 1.00 66.25 99 ALA A O 1
ATOM 783 N N . ASN A 1 100 ? 4.119 7.603 -12.733 1.00 75.12 100 ASN A N 1
ATOM 784 C CA . ASN A 1 100 ? 4.632 6.419 -13.403 1.00 75.12 100 ASN A CA 1
ATOM 785 C C . ASN A 1 100 ? 5.350 5.531 -12.381 1.00 75.12 100 ASN A C 1
ATOM 787 O O . ASN A 1 100 ? 6.168 6.024 -11.596 1.00 75.12 100 ASN A O 1
ATOM 791 N N . LEU A 1 101 ? 5.074 4.226 -12.409 1.00 77.38 101 LEU A N 1
ATOM 792 C CA . LEU A 1 101 ? 5.660 3.240 -11.493 1.00 77.38 101 LEU A CA 1
ATOM 793 C C . LEU A 1 101 ? 7.201 3.297 -11.496 1.00 77.38 101 LEU A C 1
ATOM 795 O O . LEU A 1 101 ? 7.839 3.195 -10.449 1.00 77.38 101 LEU A O 1
ATOM 799 N N . GLU A 1 102 ? 7.802 3.566 -12.658 1.00 78.25 102 GLU A N 1
ATOM 800 C CA . GLU A 1 102 ? 9.252 3.653 -12.877 1.00 78.25 102 GLU A CA 1
ATOM 801 C C . GLU A 1 102 ? 9.928 4.785 -12.087 1.00 78.25 102 GLU A C 1
ATOM 803 O O . GLU A 1 102 ? 11.141 4.755 -11.877 1.00 78.25 102 GLU A O 1
ATOM 808 N N . LYS A 1 103 ? 9.170 5.802 -11.653 1.00 76.94 103 LYS A N 1
ATOM 809 C CA . LYS A 1 103 ? 9.694 6.902 -10.826 1.00 76.94 103 LYS A CA 1
ATOM 810 C C . LYS A 1 103 ? 9.997 6.443 -9.395 1.00 76.94 103 LYS A C 1
ATOM 812 O O . LYS A 1 103 ? 10.830 7.061 -8.733 1.00 76.94 103 LYS A O 1
ATOM 817 N N . TYR A 1 104 ? 9.345 5.376 -8.932 1.00 77.31 104 TYR A N 1
ATOM 818 C CA . TYR A 1 104 ? 9.371 4.936 -7.533 1.00 77.31 104 TYR A CA 1
ATOM 819 C C . TYR A 1 104 ? 9.948 3.531 -7.354 1.00 77.31 104 TYR A C 1
ATOM 821 O O . TYR A 1 104 ? 10.544 3.247 -6.317 1.00 77.31 104 TYR A O 1
ATOM 829 N N . VAL A 1 105 ? 9.822 2.668 -8.364 1.00 79.31 105 VAL A N 1
ATOM 830 C CA . VAL A 1 105 ? 10.274 1.276 -8.309 1.00 79.31 105 VAL A CA 1
ATOM 831 C C . VAL A 1 105 ? 11.348 1.022 -9.361 1.00 79.31 105 VAL A C 1
ATOM 833 O O . VAL A 1 105 ? 11.209 1.386 -10.528 1.00 79.31 105 VAL A O 1
ATOM 836 N N . HIS A 1 106 ? 12.436 0.368 -8.950 1.00 75.25 106 HIS A N 1
ATOM 837 C CA . HIS A 1 106 ? 13.529 0.028 -9.854 1.00 75.25 106 HIS A CA 1
ATOM 838 C C . HIS A 1 106 ? 13.151 -1.151 -10.763 1.00 75.25 106 HIS A C 1
ATOM 840 O O . HIS A 1 106 ? 12.724 -2.204 -10.283 1.00 75.25 106 HIS A O 1
ATOM 846 N N . ALA A 1 107 ? 13.350 -0.979 -12.068 1.00 71.31 107 ALA A N 1
ATOM 847 C CA . ALA A 1 107 ? 13.202 -2.028 -13.070 1.00 71.31 107 ALA A CA 1
ATOM 848 C C . ALA A 1 107 ? 14.545 -2.727 -13.324 1.00 71.31 107 ALA A C 1
ATOM 850 O O . ALA A 1 107 ? 15.589 -2.075 -13.357 1.00 71.31 107 ALA A O 1
ATOM 851 N N . SER A 1 108 ? 14.527 -4.047 -13.517 1.00 64.94 108 SER A N 1
ATOM 852 C CA . SER A 1 108 ? 15.743 -4.840 -13.750 1.00 64.94 108 SER A CA 1
ATOM 853 C C . SER A 1 108 ? 16.329 -4.641 -15.153 1.00 64.94 108 SER A C 1
ATOM 855 O O . SER A 1 108 ? 17.550 -4.663 -15.309 1.00 64.94 108 SER A O 1
ATOM 857 N N . HIS A 1 109 ? 15.495 -4.378 -16.171 1.00 64.50 109 HIS A N 1
ATOM 858 C CA . HIS A 1 109 ? 15.903 -4.222 -17.579 1.00 64.50 109 HIS A CA 1
ATOM 859 C C . HIS A 1 109 ? 15.001 -3.233 -18.356 1.00 64.50 109 HIS A C 1
ATOM 861 O O . HIS A 1 109 ? 14.248 -2.481 -17.750 1.00 64.50 109 HIS A O 1
ATOM 867 N N . LYS A 1 110 ? 15.083 -3.182 -19.702 1.00 61.62 110 LYS A N 1
ATOM 868 C CA . LYS A 1 110 ? 14.123 -2.451 -20.563 1.00 61.62 110 LYS A CA 1
ATOM 869 C C . LYS A 1 110 ? 12.733 -3.077 -20.412 1.00 61.62 110 LYS A C 1
ATOM 871 O O . LYS A 1 110 ? 12.365 -3.965 -21.177 1.00 61.62 110 LYS A O 1
ATOM 876 N N . THR A 1 111 ? 12.000 -2.650 -19.401 1.00 62.78 111 THR A N 1
ATOM 877 C CA . THR A 1 111 ? 10.653 -3.123 -19.112 1.00 62.78 111 THR A CA 1
ATOM 878 C C . THR A 1 111 ? 9.653 -2.292 -19.901 1.00 62.78 111 THR A C 1
ATOM 880 O O . THR A 1 111 ? 9.891 -1.118 -20.197 1.00 62.78 111 THR A O 1
ATOM 883 N N . LEU A 1 112 ? 8.555 -2.922 -20.317 1.00 66.94 112 LEU A N 1
ATOM 884 C CA . LEU A 1 112 ? 7.440 -2.178 -20.892 1.00 66.94 112 LEU A CA 1
ATOM 885 C C . LEU A 1 112 ? 6.865 -1.265 -19.801 1.00 66.94 112 LEU A C 1
ATOM 887 O O . LEU A 1 112 ? 6.728 -1.740 -18.671 1.00 66.94 112 LEU A O 1
ATOM 891 N N . PRO A 1 113 ? 6.560 0.008 -20.115 1.00 69.31 113 PRO A N 1
ATOM 892 C CA . PRO A 1 113 ? 6.002 0.919 -19.132 1.00 69.31 113 PRO A CA 1
ATOM 893 C C . PRO A 1 113 ? 4.707 0.351 -18.558 1.00 69.31 113 PRO A C 1
ATOM 895 O O . PRO A 1 113 ? 3.886 -0.188 -19.308 1.00 69.31 113 PRO A O 1
ATOM 898 N N . CYS A 1 114 ? 4.514 0.494 -17.249 1.00 74.00 114 CYS A N 1
ATOM 899 C CA . CYS A 1 114 ? 3.232 0.166 -16.638 1.00 74.00 114 CYS A CA 1
ATOM 900 C C . CYS A 1 114 ? 2.151 1.089 -17.223 1.00 74.00 114 CYS A C 1
ATOM 902 O O . CYS A 1 114 ? 2.298 2.309 -17.211 1.00 74.00 114 CYS A O 1
ATOM 904 N N . SER A 1 115 ? 1.069 0.519 -17.759 1.00 76.81 115 SER A N 1
ATOM 905 C CA . SER A 1 115 ? -0.028 1.304 -18.345 1.00 76.81 115 SER A CA 1
ATOM 906 C C . SER A 1 115 ? -0.943 1.935 -17.293 1.00 76.81 115 SER A C 1
ATOM 908 O O . SER A 1 115 ? -1.805 2.742 -17.638 1.00 76.81 115 SER A O 1
ATOM 910 N N . LEU A 1 116 ? -0.784 1.550 -16.024 1.00 79.75 116 LEU A N 1
ATOM 911 C CA . LEU A 1 116 ? -1.537 2.105 -14.909 1.00 79.75 116 LEU A CA 1
ATOM 912 C C . LEU A 1 116 ? -0.948 3.445 -14.481 1.00 79.75 116 LEU A C 1
ATOM 914 O O . LEU A 1 116 ? 0.263 3.606 -14.342 1.00 79.75 116 LEU A O 1
ATOM 918 N N . SER A 1 117 ? -1.840 4.398 -14.233 1.00 81.50 117 SER A N 1
ATOM 919 C CA . SER A 1 117 ? -1.496 5.642 -13.556 1.00 81.50 117 SER A CA 1
ATOM 920 C C . SER A 1 117 ? -1.706 5.472 -12.060 1.00 81.50 117 SER A C 1
ATOM 922 O O . SER A 1 117 ? -2.726 4.924 -11.630 1.00 81.50 117 SER A O 1
ATOM 924 N N . PHE A 1 118 ? -0.745 5.961 -11.283 1.00 83.56 118 PHE A N 1
ATOM 925 C CA . PHE A 1 118 ? -0.799 5.903 -9.832 1.00 83.56 118 PHE A CA 1
ATOM 926 C C . PHE A 1 118 ? -0.895 7.303 -9.226 1.00 83.56 118 PHE A C 1
ATOM 928 O O . PHE A 1 118 ? -0.511 8.307 -9.826 1.00 83.56 118 PHE A O 1
ATOM 935 N N . LYS A 1 119 ? -1.364 7.356 -7.987 1.00 87.00 119 LYS A N 1
ATOM 936 C CA . LYS A 1 119 ? -1.132 8.450 -7.047 1.00 87.00 119 LYS A CA 1
ATOM 937 C C . LYS A 1 119 ? -0.073 7.987 -6.069 1.00 87.00 119 LYS A C 1
ATOM 939 O O . LYS A 1 119 ? -0.171 6.873 -5.552 1.00 87.00 119 LYS A O 1
ATOM 944 N N . ALA A 1 120 ? 0.902 8.840 -5.789 1.00 85.44 120 ALA A N 1
ATOM 945 C CA . ALA A 1 120 ? 1.887 8.557 -4.758 1.00 85.44 120 ALA A CA 1
ATOM 946 C C . ALA A 1 120 ? 1.542 9.334 -3.489 1.00 85.44 120 ALA A C 1
ATOM 948 O O . ALA A 1 120 ? 1.344 10.548 -3.527 1.00 85.44 120 ALA A O 1
ATOM 949 N N . VAL A 1 121 ? 1.491 8.636 -2.362 1.00 85.44 121 VAL A N 1
ATOM 950 C CA . VAL A 1 121 ? 1.377 9.226 -1.034 1.00 85.44 121 VAL A CA 1
ATOM 951 C C . VAL A 1 121 ? 2.653 8.908 -0.274 1.00 85.44 121 VAL A C 1
ATOM 953 O O . VAL A 1 121 ? 2.964 7.745 -0.026 1.00 85.44 121 VAL A O 1
ATOM 956 N N . SER A 1 122 ? 3.386 9.949 0.098 1.00 81.81 122 SER A N 1
ATOM 957 C CA . SER A 1 122 ? 4.622 9.826 0.863 1.00 81.81 122 SER A CA 1
ATOM 958 C C . SER A 1 122 ? 4.417 10.296 2.297 1.00 81.81 122 SER A C 1
ATOM 960 O O . SER A 1 122 ? 3.851 11.371 2.532 1.00 81.81 122 SER A O 1
ATOM 962 N N . SER A 1 123 ? 4.908 9.507 3.250 1.00 73.88 123 SER A N 1
ATOM 963 C CA . SER A 1 123 ? 5.015 9.905 4.657 1.00 73.88 123 SER A CA 1
ATOM 964 C C . SER A 1 123 ? 6.312 10.692 4.912 1.00 73.88 123 SER A C 1
ATOM 966 O O . SER A 1 123 ? 7.190 10.777 4.045 1.00 73.88 123 SER A O 1
ATOM 968 N N . SER A 1 124 ? 6.453 11.278 6.107 1.00 68.38 124 SER A N 1
ATOM 969 C CA . SER A 1 124 ? 7.711 11.901 6.556 1.00 68.38 124 SER A CA 1
ATOM 970 C C . SER A 1 124 ? 8.863 10.900 6.689 1.00 68.38 124 SER A C 1
ATOM 972 O O . SER A 1 124 ? 10.023 11.288 6.545 1.00 68.38 124 SER A O 1
ATOM 974 N N . GLU A 1 125 ? 8.549 9.616 6.871 1.00 67.25 125 GLU A N 1
ATOM 975 C CA . GLU A 1 125 ? 9.508 8.545 7.168 1.00 67.25 125 GLU A CA 1
ATOM 976 C C . GLU A 1 125 ? 10.136 7.908 5.914 1.00 67.25 125 GLU A C 1
ATOM 978 O O . GLU A 1 125 ? 10.749 6.847 5.969 1.00 67.25 125 GLU A O 1
ATOM 983 N N . ASN A 1 126 ? 10.062 8.586 4.763 1.00 66.75 126 ASN A N 1
ATOM 984 C CA . ASN A 1 126 ? 10.569 8.107 3.466 1.00 66.75 126 ASN A CA 1
ATOM 985 C C . ASN A 1 126 ? 9.914 6.802 2.970 1.00 66.75 126 ASN A C 1
ATOM 987 O O . ASN A 1 126 ? 10.529 6.055 2.205 1.00 66.75 126 ASN A O 1
ATOM 991 N N . GLU A 1 127 ? 8.664 6.543 3.344 1.00 74.69 127 GLU A N 1
ATOM 992 C CA . GLU A 1 127 ? 7.852 5.497 2.720 1.00 74.69 127 GLU A CA 1
ATOM 993 C C . GLU A 1 127 ? 6.962 6.106 1.641 1.00 74.69 127 GLU A C 1
ATOM 995 O O . GLU A 1 127 ? 6.427 7.206 1.811 1.00 74.69 127 GLU A O 1
ATOM 1000 N N . VAL A 1 128 ? 6.814 5.399 0.518 1.00 84.50 128 VAL A N 1
ATOM 1001 C CA . VAL A 1 128 ? 5.956 5.836 -0.588 1.00 84.50 128 VAL A CA 1
ATOM 1002 C C . VAL A 1 128 ? 4.933 4.759 -0.900 1.00 84.50 128 VAL A C 1
ATOM 1004 O O . VAL A 1 128 ? 5.279 3.675 -1.367 1.00 84.50 128 VAL A O 1
ATOM 1007 N N . CYS A 1 129 ? 3.661 5.075 -0.695 1.00 85.44 129 CYS A N 1
ATOM 1008 C CA . CYS A 1 129 ? 2.556 4.219 -1.091 1.00 85.44 129 CYS A CA 1
ATOM 1009 C C . CYS A 1 129 ? 1.989 4.688 -2.437 1.00 85.44 129 CYS A C 1
ATOM 1011 O O . CYS A 1 129 ? 1.635 5.854 -2.606 1.00 85.44 129 CYS A O 1
ATOM 1013 N N . LEU A 1 130 ? 1.917 3.780 -3.400 1.00 87.00 130 LEU A N 1
ATOM 1014 C CA . LEU A 1 130 ? 1.324 3.955 -4.713 1.00 87.00 130 LEU A CA 1
ATOM 1015 C C . LEU A 1 130 ? -0.073 3.334 -4.716 1.00 87.00 130 LEU A C 1
ATOM 1017 O O . LEU A 1 130 ? -0.265 2.190 -4.306 1.00 87.00 130 LEU A O 1
ATOM 1021 N N . PHE A 1 131 ? -1.046 4.085 -5.208 1.00 84.81 131 PHE A N 1
ATOM 1022 C CA . PHE A 1 131 ? -2.429 3.634 -5.341 1.00 84.81 131 PHE A CA 1
ATOM 1023 C C . PHE A 1 131 ? -2.914 3.916 -6.761 1.00 84.81 131 PHE A C 1
ATOM 1025 O O . PHE A 1 131 ? -2.540 4.955 -7.308 1.00 84.81 131 PHE A O 1
ATOM 1032 N N . PRO A 1 132 ? -3.746 3.058 -7.366 1.00 84.00 132 PRO A N 1
ATOM 1033 C CA . PRO A 1 132 ? -4.430 3.363 -8.611 1.00 84.00 132 PRO A CA 1
ATOM 1034 C C . PRO A 1 132 ? -5.133 4.725 -8.572 1.00 84.00 132 PRO A C 1
ATOM 1036 O O . PRO A 1 132 ? -5.637 5.174 -7.535 1.00 84.00 132 PRO A O 1
ATOM 1039 N N . SER A 1 133 ? -5.151 5.416 -9.713 1.00 83.06 133 SER A N 1
ATOM 1040 C CA . SER A 1 133 ? -5.698 6.775 -9.810 1.00 83.06 133 SER A CA 1
ATOM 1041 C C . SER A 1 133 ? -7.195 6.893 -9.484 1.00 83.06 133 SER A C 1
ATOM 1043 O O . SER A 1 133 ? -7.681 8.000 -9.246 1.00 83.06 133 SER A O 1
ATOM 1045 N N . ASP A 1 134 ? -7.944 5.801 -9.437 1.00 80.69 134 ASP A N 1
ATOM 1046 C CA . ASP A 1 134 ? -9.360 5.755 -9.065 1.00 80.69 134 ASP A CA 1
ATOM 1047 C C . ASP A 1 134 ? -9.594 5.551 -7.554 1.00 80.69 134 ASP A C 1
ATOM 1049 O O . ASP A 1 134 ? -10.690 5.834 -7.057 1.00 80.69 134 ASP A O 1
ATOM 1053 N N . VAL A 1 135 ? -8.562 5.169 -6.790 1.00 81.81 135 VAL A N 1
ATOM 1054 C CA . VAL A 1 135 ? -8.633 5.058 -5.326 1.00 81.81 135 VAL A CA 1
ATOM 1055 C C . VAL A 1 135 ? -8.877 6.432 -4.696 1.00 81.81 135 VAL A C 1
ATOM 1057 O O . VAL A 1 135 ? -8.266 7.443 -5.070 1.00 81.81 135 VAL A O 1
ATOM 1060 N N . ASN A 1 136 ? -9.778 6.478 -3.710 1.00 82.75 136 ASN A N 1
ATOM 1061 C CA . ASN A 1 136 ? -10.091 7.693 -2.962 1.00 82.75 136 ASN A CA 1
ATOM 1062 C C . ASN A 1 136 ? -8.832 8.234 -2.253 1.00 82.75 136 ASN A C 1
ATOM 1064 O O . ASN A 1 136 ? -8.124 7.506 -1.559 1.00 82.75 136 ASN A O 1
ATOM 1068 N N . ILE A 1 137 ? -8.556 9.531 -2.417 1.00 82.88 137 ILE A N 1
ATOM 1069 C CA . ILE A 1 137 ? -7.337 10.158 -1.889 1.00 82.88 137 ILE A CA 1
ATOM 1070 C C . ILE A 1 137 ? -7.274 10.148 -0.357 1.00 82.88 137 ILE A C 1
ATOM 1072 O O . ILE A 1 137 ? -6.195 9.984 0.204 1.00 82.88 137 ILE A O 1
ATOM 1076 N N . ASP A 1 138 ? -8.403 10.298 0.333 1.00 81.38 138 ASP A N 1
ATOM 1077 C CA . ASP A 1 138 ? -8.435 10.291 1.795 1.00 81.38 138 ASP A CA 1
ATOM 1078 C C . ASP A 1 138 ? -8.201 8.881 2.336 1.00 81.38 138 ASP A C 1
ATOM 1080 O O . ASP A 1 138 ? -7.478 8.717 3.317 1.00 81.38 138 ASP A O 1
ATOM 1084 N N . LEU A 1 139 ? -8.725 7.859 1.653 1.00 81.38 139 LEU A N 1
ATOM 1085 C CA . LEU A 1 139 ? -8.417 6.456 1.933 1.00 81.38 139 LEU A CA 1
ATOM 1086 C C . LEU A 1 139 ? -6.919 6.161 1.744 1.00 81.38 139 LEU A C 1
ATOM 1088 O O . LEU A 1 139 ? -6.276 5.643 2.655 1.00 81.38 139 LEU A O 1
ATOM 1092 N N . ALA A 1 140 ? -6.342 6.568 0.610 1.00 84.12 140 ALA A N 1
ATOM 1093 C CA . ALA A 1 140 ? -4.917 6.398 0.320 1.00 84.12 140 ALA A CA 1
ATOM 1094 C C . ALA A 1 140 ? -4.022 7.062 1.383 1.00 84.12 140 ALA A C 1
ATOM 1096 O O . ALA A 1 140 ? -3.073 6.452 1.883 1.00 84.12 140 ALA A O 1
ATOM 1097 N N . LYS A 1 141 ? -4.354 8.295 1.792 1.00 83.25 141 LYS A N 1
ATOM 1098 C CA . LYS A 1 141 ? -3.663 9.005 2.881 1.00 83.25 141 LYS A CA 1
ATOM 1099 C C . LYS A 1 141 ? -3.744 8.250 4.203 1.00 83.25 141 LYS A C 1
ATOM 1101 O O . LYS A 1 141 ? -2.729 8.105 4.875 1.00 83.25 141 LYS A O 1
ATOM 1106 N N . LYS A 1 142 ? -4.932 7.762 4.565 1.00 81.94 142 LYS A N 1
ATOM 1107 C CA . LYS A 1 142 ? -5.173 7.021 5.810 1.00 81.94 142 LYS A CA 1
ATOM 1108 C C . LYS A 1 142 ? -4.370 5.724 5.866 1.00 81.94 142 LYS A C 1
ATOM 1110 O O . LYS A 1 142 ? -3.686 5.493 6.856 1.00 81.94 142 LYS A O 1
ATOM 1115 N N . ILE A 1 143 ? -4.395 4.926 4.797 1.00 82.69 143 ILE A N 1
ATOM 1116 C CA . ILE A 1 143 ? -3.599 3.694 4.696 1.00 82.69 143 ILE A CA 1
ATOM 1117 C C . ILE A 1 143 ? -2.107 4.016 4.831 1.00 82.69 143 ILE A C 1
ATOM 1119 O O . ILE A 1 143 ? -1.419 3.400 5.638 1.00 82.69 143 ILE A O 1
ATOM 1123 N N . SER A 1 144 ? -1.620 5.020 4.098 1.00 84.50 144 SER A N 1
ATOM 1124 C CA . SER A 1 144 ? -0.198 5.399 4.114 1.00 84.50 144 SER A CA 1
ATOM 1125 C C . SER A 1 144 ? 0.273 5.868 5.490 1.00 84.50 144 SER A C 1
ATOM 1127 O O . SER A 1 144 ? 1.367 5.521 5.922 1.00 84.50 144 SER A O 1
ATOM 1129 N N . LEU A 1 145 ? -0.559 6.641 6.195 1.00 81.69 145 LEU A N 1
ATOM 1130 C CA . LEU A 1 145 ? -0.277 7.066 7.565 1.00 81.69 145 LEU A CA 1
ATOM 1131 C C . LEU A 1 145 ? -0.209 5.881 8.518 1.00 81.69 145 LEU A C 1
ATOM 1133 O O . LEU A 1 145 ? 0.732 5.781 9.297 1.00 81.69 145 LEU A O 1
ATOM 1137 N N . PHE A 1 146 ? -1.178 4.974 8.432 1.00 80.62 146 PHE A N 1
ATOM 1138 C CA . PHE A 1 146 ? -1.213 3.801 9.293 1.00 80.62 146 PHE A CA 1
ATOM 1139 C C . PHE A 1 146 ? 0.011 2.900 9.099 1.00 80.62 146 PHE A C 1
ATOM 1141 O O . PHE A 1 146 ? 0.576 2.406 10.073 1.00 80.62 146 PHE A O 1
ATOM 1148 N N . MET A 1 147 ? 0.422 2.705 7.842 1.00 79.00 147 MET A N 1
ATOM 1149 C CA . MET A 1 147 ? 1.620 1.941 7.494 1.00 79.00 147 MET A CA 1
ATOM 1150 C C . MET A 1 147 ? 2.872 2.529 8.150 1.00 79.00 147 MET A C 1
ATOM 1152 O O . MET A 1 147 ? 3.620 1.781 8.775 1.00 79.00 147 MET A O 1
ATOM 1156 N N . ALA A 1 148 ? 3.047 3.851 8.069 1.00 78.06 148 ALA A N 1
ATOM 1157 C CA . ALA A 1 148 ? 4.173 4.534 8.698 1.00 78.06 148 ALA A CA 1
ATOM 1158 C C . ALA A 1 148 ? 4.145 4.379 10.230 1.00 78.06 148 ALA A C 1
ATOM 1160 O O . ALA A 1 148 ? 5.139 3.993 10.836 1.00 78.06 148 ALA A O 1
ATOM 1161 N N . GLU A 1 149 ? 2.986 4.588 10.865 1.00 77.56 149 GLU A N 1
ATOM 1162 C CA . GLU A 1 149 ? 2.865 4.507 12.328 1.00 77.56 149 GLU A CA 1
ATOM 1163 C C . GLU A 1 149 ? 3.106 3.103 12.891 1.00 77.56 149 GLU A C 1
ATOM 1165 O O . GLU A 1 149 ? 3.649 2.964 13.985 1.00 77.56 149 GLU A O 1
ATOM 1170 N N . CYS A 1 150 ? 2.702 2.053 12.174 1.00 73.56 150 CYS A N 1
ATOM 1171 C CA . CYS A 1 150 ? 2.915 0.681 12.639 1.00 73.56 150 CYS A CA 1
ATOM 1172 C C . CYS A 1 150 ? 4.384 0.249 12.614 1.00 73.56 150 CYS A C 1
ATOM 1174 O O . CYS A 1 150 ? 4.707 -0.768 13.225 1.00 73.56 150 CYS A O 1
ATOM 1176 N N . ARG A 1 151 ? 5.249 0.990 11.915 1.00 66.50 151 ARG A N 1
ATOM 1177 C CA . ARG A 1 151 ? 6.667 0.662 11.726 1.00 66.50 151 ARG A CA 1
ATOM 1178 C C . ARG A 1 151 ? 7.610 1.458 12.624 1.00 66.50 151 ARG A C 1
ATOM 1180 O O . ARG A 1 151 ? 8.766 1.076 12.752 1.00 66.50 151 ARG A O 1
ATOM 1187 N N . ASP A 1 152 ? 7.115 2.502 13.285 1.00 53.22 152 ASP A N 1
ATOM 1188 C CA . ASP A 1 152 ? 7.857 3.309 14.266 1.00 53.22 152 ASP A CA 1
ATOM 1189 C C . ASP A 1 152 ? 8.007 2.618 15.648 1.00 53.22 152 ASP A C 1
ATOM 1191 O O . ASP A 1 152 ? 8.103 3.295 16.677 1.00 53.22 152 ASP A O 1
ATOM 1195 N N . VAL A 1 153 ? 8.015 1.276 15.709 1.00 41.31 153 VAL A N 1
ATOM 1196 C CA . VAL A 1 153 ? 8.088 0.487 16.962 1.00 41.31 153 VAL A CA 1
ATOM 1197 C C . VAL A 1 153 ? 9.353 -0.358 17.037 1.00 41.31 153 VAL A C 1
ATOM 1199 O O . VAL A 1 153 ? 9.594 -1.152 16.102 1.00 41.31 153 VAL A O 1
#

pLDDT: mean 74.58, std 15.18, range [26.39, 93.5]

Secondary structure (DSSP, 8-state):
-----------EEEEEE-HHHHTTS-TTTBTEEEEEGGGG-S-TTS-HHHHHHHHHHHHHTS-TT--EEEEE-TTSTTSS-S----------EEEEEEE-GGGTS-BSSSPPPP---EEEEE-TTSEEEEEETTS-HHHHHHHHHHHHHHH--

Sequence (153 aa):
MTSVMKNNKHYNSLTAVEEQDINLINIGSYYLDKIVLKDHIQDAQEPVEKVLKTLCRVIDQSNPSIKAYVVDVTGTCLVEKDNIDFAKKSIVFVDNDNANLEKYVHASHKTLPCSLSFKAVSSSENEVCLFPSDVNIDLAKKISLFMAECRDV

Foldseek 3Di:
DDPDPPPPPQAQEEEEDAPVLVVLDPQVQFLEDEAALVVQDPAQEPDPLVSLLSVLVVVVPDDPVRRYYYYHNPSHPLVVQDDDDDPDDFDKDKDLPQDWPVVRIPGPDPDDTRPFGWIWIAHPVRYIYTYTNPRDPVSSNSSNVSSVVSPVD

Radius of gyration: 15.45 Å; chains: 1; bounding box: 49×37×38 Å

Organism: Lottia gigantea (NCBI:txid225164)